Protein AF-A0A534MYQ3-F1 (afdb_monomer_lite)

Structure (mmCIF, N/CA/C/O backbone):
data_AF-A0A534MYQ3-F1
#
_entry.id   AF-A0A534MYQ3-F1
#
loop_
_atom_site.group_PDB
_atom_site.id
_atom_site.type_symbol
_atom_site.label_atom_id
_atom_site.label_alt_id
_atom_site.label_comp_id
_atom_site.label_asym_id
_atom_site.label_entity_id
_atom_site.label_seq_id
_atom_site.pdbx_PDB_ins_code
_atom_site.Cartn_x
_atom_site.Cartn_y
_atom_site.Cartn_z
_atom_site.occupancy
_atom_site.B_iso_or_equiv
_atom_site.auth_seq_id
_atom_site.auth_comp_id
_atom_site.auth_asym_id
_atom_site.auth_atom_id
_atom_site.pdbx_PDB_model_num
ATOM 1 N N . MET A 1 1 ? -8.868 -5.195 -13.206 1.00 48.00 1 MET A N 1
ATOM 2 C CA . MET A 1 1 ? -7.742 -4.799 -12.339 1.00 48.00 1 MET A CA 1
ATOM 3 C C . MET A 1 1 ? -6.526 -5.542 -12.845 1.00 48.00 1 MET A C 1
ATOM 5 O O . MET A 1 1 ? -6.380 -6.721 -12.553 1.00 48.00 1 MET A O 1
ATOM 9 N N . ASP A 1 2 ? -5.719 -4.898 -13.680 1.00 42.00 2 ASP A N 1
ATOM 10 C 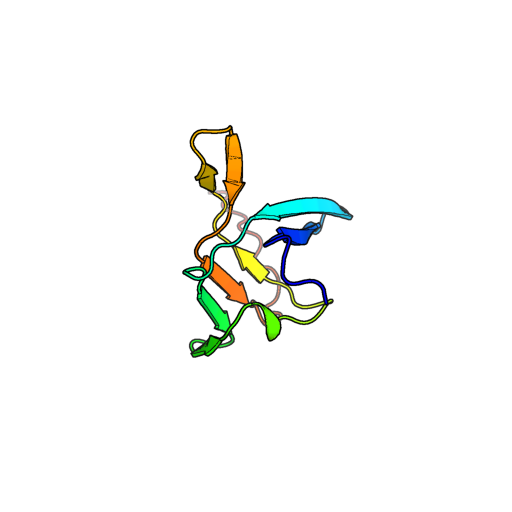CA . ASP A 1 2 ? -4.464 -5.470 -14.156 1.00 42.00 2 ASP A CA 1
ATOM 11 C C . ASP A 1 2 ? -3.456 -5.468 -13.006 1.00 42.00 2 ASP A C 1
ATOM 13 O O . ASP A 1 2 ? -2.760 -4.494 -12.759 1.00 42.00 2 ASP A O 1
ATOM 17 N N . THR A 1 3 ? -3.374 -6.580 -12.278 1.00 49.09 3 THR A N 1
ATOM 18 C CA . THR A 1 3 ? -2.383 -6.829 -11.214 1.00 49.09 3 THR A CA 1
ATOM 19 C C . THR A 1 3 ? -0.966 -7.082 -11.759 1.00 49.09 3 THR A C 1
ATOM 21 O O . THR A 1 3 ? -0.117 -7.628 -11.053 1.00 49.09 3 THR A O 1
ATOM 24 N N . ARG A 1 4 ? -0.710 -6.750 -13.034 1.00 52.44 4 ARG A N 1
ATOM 25 C CA . ARG A 1 4 ? 0.575 -6.968 -13.722 1.00 52.44 4 ARG A CA 1
ATOM 26 C C . ARG A 1 4 ? 1.582 -5.866 -13.413 1.00 52.44 4 ARG A C 1
ATOM 28 O O . ARG A 1 4 ? 2.742 -6.178 -13.157 1.00 52.44 4 ARG A O 1
ATOM 35 N N . ASP A 1 5 ? 1.119 -4.625 -13.329 1.00 59.91 5 ASP A N 1
ATOM 36 C CA . ASP A 1 5 ? 1.880 -3.537 -12.730 1.00 59.91 5 ASP A CA 1
ATOM 37 C C . ASP A 1 5 ? 1.589 -3.567 -11.237 1.00 59.91 5 ASP A C 1
ATOM 39 O O . ASP A 1 5 ? 0.508 -3.188 -10.789 1.00 59.91 5 ASP A O 1
ATOM 43 N N . ARG A 1 6 ? 2.521 -4.100 -10.444 1.00 77.19 6 ARG A N 1
ATOM 44 C CA . ARG A 1 6 ? 2.423 -4.145 -8.977 1.00 77.19 6 ARG A CA 1
ATOM 45 C C . ARG A 1 6 ? 2.610 -2.741 -8.398 1.00 77.19 6 ARG A C 1
ATOM 47 O O . ARG A 1 6 ? 3.546 -2.479 -7.652 1.00 77.19 6 ARG A O 1
ATOM 54 N N . GLN A 1 7 ? 1.741 -1.826 -8.799 1.00 82.56 7 GLN A N 1
ATOM 55 C CA . GLN A 1 7 ? 1.781 -0.411 -8.497 1.00 82.56 7 GLN A CA 1
ATOM 56 C C . GLN A 1 7 ? 0.504 -0.021 -7.761 1.00 82.56 7 GLN A C 1
ATOM 58 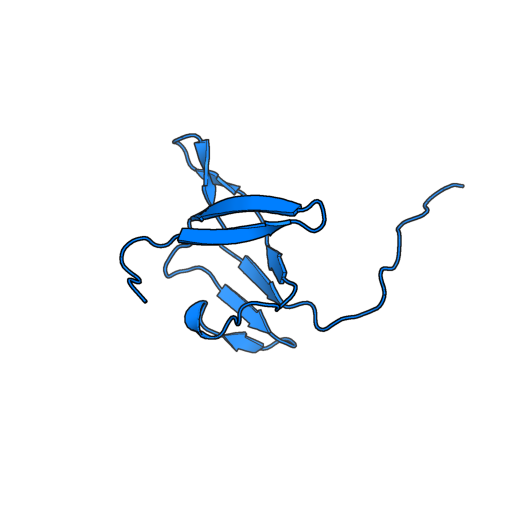O O . GLN A 1 7 ? -0.606 -0.413 -8.119 1.00 82.56 7 GLN A O 1
ATOM 63 N N . LEU A 1 8 ? 0.678 0.761 -6.707 1.00 78.44 8 LEU A N 1
ATOM 64 C CA . LEU A 1 8 ? -0.379 1.403 -5.953 1.00 78.44 8 LEU A CA 1
ATOM 65 C C . LEU A 1 8 ? -0.399 2.877 -6.325 1.00 78.44 8 LEU A C 1
ATOM 67 O O . LEU A 1 8 ? 0.583 3.596 -6.128 1.00 78.44 8 LEU A O 1
ATOM 71 N N . TYR A 1 9 ? -1.540 3.318 -6.842 1.00 83.31 9 TYR A N 1
ATOM 72 C CA . TYR A 1 9 ? -1.817 4.724 -7.087 1.00 83.31 9 TYR A CA 1
ATOM 73 C C . TYR A 1 9 ? -2.436 5.312 -5.832 1.00 83.31 9 TYR A C 1
ATOM 75 O O . TYR A 1 9 ? -3.551 4.969 -5.438 1.00 83.31 9 TYR A O 1
ATOM 83 N N . LEU A 1 10 ? -1.689 6.194 -5.195 1.00 80.06 10 LEU A N 1
ATOM 84 C CA . LEU A 1 10 ? -2.047 6.793 -3.927 1.00 80.06 10 LEU A CA 1
ATOM 85 C C . LEU A 1 10 ? -2.290 8.271 -4.126 1.00 80.06 10 LEU A C 1
ATOM 87 O O . LEU A 1 10 ? -1.663 8.926 -4.959 1.00 80.06 10 LEU A O 1
ATOM 91 N N . ARG A 1 11 ? -3.193 8.800 -3.313 1.00 81.69 11 ARG A N 1
ATOM 92 C CA . ARG A 1 11 ? -3.397 10.232 -3.186 1.00 81.69 11 ARG A CA 1
ATOM 93 C C . ARG A 1 11 ? -3.039 10.628 -1.765 1.00 81.69 11 ARG A C 1
ATOM 95 O O . ARG A 1 11 ? -3.629 10.104 -0.822 1.00 81.69 11 ARG A O 1
ATOM 102 N N . THR A 1 12 ? -2.060 11.511 -1.617 1.00 77.19 12 THR A N 1
ATOM 103 C CA . THR A 1 12 ? -1.682 12.049 -0.310 1.00 77.19 12 THR A CA 1
ATOM 104 C C . THR A 1 12 ? -2.776 12.985 0.198 1.00 77.19 12 THR A C 1
ATOM 106 O O . THR A 1 12 ? -3.638 13.443 -0.560 1.00 77.19 12 THR A O 1
ATOM 109 N N . SER A 1 13 ? -2.752 13.286 1.497 1.00 69.06 13 SER A N 1
ATOM 110 C CA . SER A 1 13 ? -3.698 14.241 2.086 1.00 69.06 13 SER A CA 1
ATOM 111 C C . SER A 1 13 ? -3.550 15.653 1.505 1.00 69.06 13 SER A C 1
ATOM 113 O O . SER A 1 13 ? -4.511 16.414 1.536 1.00 69.06 13 SER A O 1
ATOM 115 N N . GLU A 1 14 ? -2.378 15.985 0.958 1.00 76.19 14 GLU A N 1
ATOM 116 C CA . GLU A 1 14 ? -2.091 17.250 0.265 1.00 76.19 14 GLU A CA 1
ATOM 117 C C . GLU A 1 14 ? -2.618 17.263 -1.180 1.00 76.19 14 GLU A C 1
ATOM 119 O O . GLU A 1 14 ? -2.566 18.275 -1.870 1.00 76.19 14 GLU A O 1
ATOM 124 N N . GLY A 1 15 ? -3.187 16.146 -1.645 1.00 78.12 15 GLY A N 1
ATOM 125 C CA . GLY A 1 15 ? -3.778 16.015 -2.972 1.00 78.12 15 GLY A CA 1
ATOM 126 C C . GLY A 1 15 ? -2.805 15.545 -4.052 1.00 78.12 15 GLY A C 1
ATOM 127 O O . GLY A 1 15 ? -3.252 15.303 -5.176 1.00 78.12 15 GLY A O 1
ATOM 128 N N . GLU A 1 16 ? -1.529 15.349 -3.717 1.00 82.00 16 GLU A N 1
ATOM 129 C CA . GLU A 1 16 ? -0.521 14.825 -4.633 1.00 82.00 16 GLU A CA 1
ATOM 130 C C . GLU A 1 16 ? -0.783 13.356 -4.964 1.00 82.00 16 GLU A C 1
ATOM 132 O O . GLU A 1 16 ? -1.194 12.560 -4.115 1.00 82.00 16 GLU A O 1
ATOM 137 N N . ARG A 1 17 ? -0.543 12.982 -6.223 1.00 84.69 17 ARG A N 1
ATOM 138 C CA . ARG A 1 17 ? -0.649 11.593 -6.675 1.00 84.69 17 ARG A CA 1
ATOM 139 C C . ARG A 1 17 ? 0.727 10.956 -6.609 1.00 84.69 17 ARG A C 1
ATOM 141 O O . ARG A 1 17 ? 1.656 11.446 -7.243 1.00 84.69 17 ARG A O 1
ATOM 148 N N . LYS A 1 18 ? 0.840 9.851 -5.883 1.00 83.12 18 LYS A N 1
ATOM 149 C CA . LYS A 1 18 ? 2.080 9.094 -5.743 1.00 83.12 18 LYS A CA 1
ATOM 150 C C . LYS A 1 18 ? 1.882 7.674 -6.246 1.00 83.12 18 LYS A C 1
ATOM 152 O O . LYS A 1 18 ? 0.860 7.055 -5.961 1.00 83.12 18 LYS A O 1
ATOM 157 N N . VAL A 1 19 ? 2.856 7.169 -6.994 1.00 84.50 19 VAL A N 1
ATOM 158 C CA . VAL A 1 19 ? 2.875 5.777 -7.451 1.00 84.50 19 VAL A CA 1
ATOM 159 C C . VAL A 1 19 ? 3.928 5.040 -6.646 1.00 84.50 19 VAL A C 1
ATOM 161 O O . VAL A 1 19 ? 5.075 5.475 -6.585 1.00 84.50 19 VAL A O 1
ATOM 164 N N . VAL A 1 20 ? 3.523 3.956 -5.996 1.00 85.06 20 VAL A N 1
ATOM 165 C CA . VAL A 1 20 ? 4.398 3.152 -5.141 1.00 85.06 20 VAL A CA 1
ATOM 166 C C . VAL A 1 20 ? 4.328 1.713 -5.601 1.00 85.06 20 VAL A C 1
ATOM 168 O O . VAL A 1 20 ? 3.241 1.170 -5.779 1.00 85.06 20 VAL A O 1
ATOM 171 N N . SER A 1 21 ? 5.480 1.081 -5.778 1.00 86.75 21 SER A N 1
ATOM 172 C CA . SER A 1 21 ? 5.515 -0.333 -6.133 1.00 86.75 21 SER A CA 1
ATOM 173 C C . SER A 1 21 ? 5.281 -1.203 -4.896 1.00 86.75 21 SER A C 1
ATOM 175 O O . SER A 1 21 ? 5.789 -0.919 -3.813 1.00 86.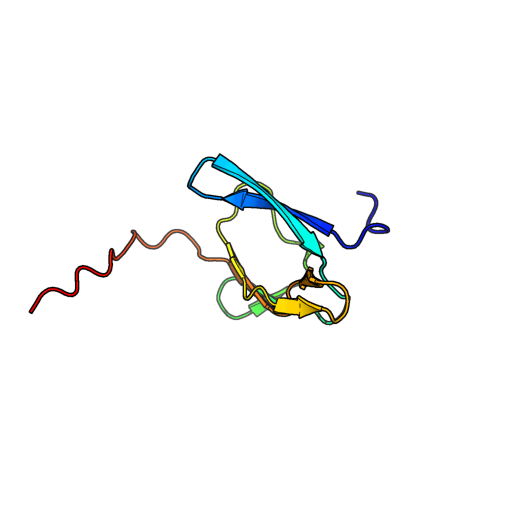75 21 SER A O 1
ATOM 177 N N . TYR A 1 22 ? 4.526 -2.283 -5.033 1.00 83.19 22 TYR A N 1
ATOM 178 C CA . TYR A 1 22 ? 4.395 -3.304 -3.998 1.00 83.19 22 TYR A CA 1
ATOM 179 C C . TYR A 1 22 ? 4.911 -4.643 -4.518 1.00 83.19 22 TYR A C 1
ATOM 181 O O . TYR A 1 22 ? 5.046 -4.882 -5.718 1.00 83.19 22 TYR A O 1
ATOM 189 N N . THR A 1 23 ? 5.242 -5.535 -3.600 1.00 77.75 23 THR A N 1
ATOM 190 C CA . THR A 1 23 ? 5.712 -6.882 -3.916 1.00 77.75 23 THR A CA 1
ATOM 191 C C . THR A 1 23 ? 4.670 -7.905 -3.460 1.00 77.75 23 THR A C 1
ATOM 193 O O . THR A 1 23 ? 3.802 -7.584 -2.652 1.00 77.75 23 THR A O 1
ATOM 196 N N . PRO A 1 24 ? 4.734 -9.165 -3.920 1.00 75.38 24 PRO A N 1
ATOM 197 C CA . PRO A 1 24 ? 3.889 -10.231 -3.379 1.00 75.38 24 PRO A CA 1
ATOM 198 C C . PRO A 1 24 ? 4.132 -10.493 -1.885 1.00 75.38 24 PRO A C 1
ATOM 200 O O . PRO A 1 24 ? 3.296 -11.104 -1.234 1.00 75.38 24 PRO A O 1
ATOM 203 N N . ALA A 1 25 ? 5.274 -10.046 -1.353 1.00 80.06 25 ALA A N 1
ATOM 204 C CA . ALA A 1 25 ? 5.590 -10.105 0.069 1.00 80.06 25 ALA A CA 1
ATOM 205 C C . ALA A 1 25 ? 4.991 -8.932 0.864 1.00 80.06 25 ALA A C 1
ATOM 207 O O . ALA A 1 25 ? 5.093 -8.928 2.090 1.00 80.06 25 ALA A O 1
ATOM 208 N N . THR A 1 26 ? 4.384 -7.944 0.194 1.00 83.81 26 THR A N 1
ATOM 209 C CA . THR A 1 26 ? 3.776 -6.792 0.858 1.00 83.81 26 THR A CA 1
ATOM 210 C C . THR A 1 26 ? 2.577 -7.237 1.682 1.00 83.81 26 THR A C 1
ATOM 212 O O . THR A 1 26 ? 1.625 -7.817 1.158 1.00 83.81 26 THR A O 1
ATOM 215 N N . ARG A 1 27 ? 2.614 -6.930 2.977 1.00 85.44 27 ARG A N 1
ATOM 216 C CA . ARG A 1 27 ? 1.561 -7.282 3.931 1.00 85.44 27 ARG A CA 1
ATOM 217 C C . ARG A 1 27 ? 0.674 -6.076 4.177 1.00 85.44 27 ARG A C 1
ATOM 219 O O . ARG A 1 27 ? 1.175 -4.991 4.479 1.00 85.44 27 ARG A O 1
ATOM 226 N N . VAL A 1 28 ? -0.640 -6.258 4.076 1.00 87.31 28 VAL A N 1
ATOM 227 C CA . VAL A 1 28 ? -1.606 -5.237 4.492 1.00 87.31 28 VAL A CA 1
ATOM 228 C C . VAL A 1 28 ? -2.187 -5.638 5.831 1.00 87.31 28 VAL A C 1
ATOM 230 O O . VAL A 1 28 ? -2.711 -6.731 5.963 1.00 87.31 28 VAL A O 1
ATOM 233 N N . ILE A 1 29 ? -2.115 -4.768 6.828 1.00 88.69 29 ILE A N 1
ATOM 234 C CA . ILE A 1 29 ? -2.706 -4.993 8.143 1.00 88.69 29 ILE A CA 1
ATOM 235 C C . ILE A 1 29 ? -3.944 -4.109 8.268 1.00 88.69 29 ILE A C 1
ATOM 237 O O . ILE A 1 29 ? -3.837 -2.881 8.287 1.00 88.69 29 ILE A O 1
ATOM 241 N N . ILE A 1 30 ? -5.112 -4.733 8.388 1.00 86.88 30 ILE A N 1
ATOM 242 C CA . ILE A 1 30 ? -6.407 -4.077 8.591 1.00 86.88 30 ILE A CA 1
ATOM 243 C C . ILE A 1 30 ? -6.930 -4.508 9.959 1.00 86.88 30 ILE A C 1
ATOM 245 O O . ILE A 1 30 ? -7.133 -5.695 10.199 1.00 86.88 30 ILE A O 1
ATOM 249 N N . GLU A 1 31 ? -7.097 -3.558 10.884 1.00 83.44 31 GLU A N 1
ATOM 250 C CA . GLU A 1 31 ? -7.583 -3.830 12.253 1.00 83.44 31 GLU A CA 1
ATOM 251 C C . GLU A 1 31 ? -6.811 -4.972 12.960 1.00 83.44 31 GLU A C 1
ATOM 253 O O . GLU A 1 31 ? -7.379 -5.790 13.677 1.00 83.44 31 GLU A O 1
ATOM 258 N N . GLY A 1 32 ? -5.493 -5.045 12.729 1.00 84.19 32 GLY A N 1
ATOM 259 C CA . GLY A 1 32 ? -4.611 -6.057 13.326 1.00 84.19 32 GLY A CA 1
ATOM 260 C C . GLY A 1 32 ? -4.606 -7.420 12.627 1.00 84.19 32 GLY A C 1
ATOM 261 O O . GLY A 1 32 ? -3.936 -8.333 13.098 1.00 84.19 32 GLY A O 1
ATOM 262 N N . ARG A 1 33 ? -5.314 -7.571 11.504 1.00 87.06 33 ARG A N 1
ATOM 263 C CA . ARG A 1 33 ? -5.330 -8.795 10.692 1.00 87.06 33 ARG A CA 1
ATOM 264 C C . ARG A 1 33 ? -4.633 -8.568 9.357 1.00 87.06 33 ARG A C 1
ATOM 266 O O . ARG A 1 33 ? -4.761 -7.494 8.778 1.00 87.06 33 ARG A O 1
ATOM 273 N N . GLU A 1 34 ? -3.896 -9.567 8.880 1.00 87.56 34 GLU A N 1
ATOM 274 C CA . GLU A 1 34 ? -3.231 -9.512 7.576 1.00 87.56 34 GLU A CA 1
ATOM 275 C C . GLU A 1 34 ? -4.218 -9.813 6.439 1.00 87.56 34 GLU A C 1
ATOM 277 O O . GLU A 1 34 ? -4.948 -10.802 6.481 1.00 87.56 34 GLU A O 1
ATOM 282 N N . TYR A 1 35 ? -4.214 -8.960 5.420 1.00 85.00 35 TYR A N 1
ATOM 283 C CA . TYR A 1 35 ? -5.035 -9.037 4.219 1.00 85.00 35 TYR A CA 1
ATOM 284 C C . TYR A 1 35 ? -4.178 -8.810 2.967 1.00 85.00 35 TYR A C 1
ATOM 286 O O . TYR A 1 35 ? -3.095 -8.214 3.035 1.00 85.00 35 TYR A O 1
ATOM 294 N N . PRO A 1 36 ? -4.638 -9.283 1.798 1.00 81.94 36 PRO A N 1
ATOM 295 C CA . PRO A 1 36 ? -3.998 -8.961 0.533 1.00 81.94 36 PRO A CA 1
ATOM 296 C C . PRO A 1 36 ? -4.235 -7.495 0.143 1.00 81.94 36 PRO 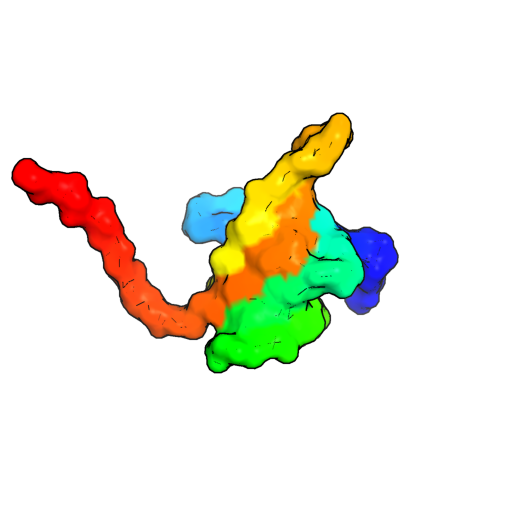A C 1
ATOM 298 O O . PRO A 1 36 ? -5.256 -6.897 0.477 1.00 81.94 36 PRO A O 1
ATOM 301 N N . VAL A 1 37 ? -3.322 -6.935 -0.659 1.00 77.88 37 VAL A N 1
ATOM 302 C CA . VAL A 1 37 ? -3.434 -5.571 -1.221 1.00 77.88 37 VAL A CA 1
ATOM 303 C C . VAL A 1 37 ? -4.733 -5.367 -2.009 1.00 77.88 37 VAL A C 1
ATOM 305 O O . VAL A 1 37 ? -5.258 -4.260 -2.048 1.00 77.88 37 VAL A O 1
ATOM 308 N N . THR A 1 38 ? -5.291 -6.432 -2.586 1.00 79.88 38 THR A N 1
ATOM 309 C CA . THR A 1 38 ? -6.563 -6.404 -3.324 1.00 79.88 38 THR A CA 1
ATOM 310 C C . THR A 1 38 ? -7.790 -6.138 -2.453 1.00 79.88 38 THR A C 1
ATOM 312 O O . THR A 1 38 ? -8.844 -5.842 -3.005 1.00 79.88 38 THR A O 1
ATOM 315 N N . ASP A 1 39 ? -7.676 -6.256 -1.127 1.00 84.12 39 ASP A N 1
ATOM 316 C CA . ASP A 1 39 ? -8.773 -5.958 -0.197 1.00 84.12 39 ASP A CA 1
ATOM 317 C C . ASP A 1 39 ? -8.877 -4.456 0.128 1.00 84.12 39 ASP A C 1
ATOM 319 O O . ASP A 1 39 ? -9.913 -3.986 0.596 1.00 84.12 39 ASP A O 1
ATOM 323 N N . LEU A 1 40 ? -7.824 -3.681 -0.171 1.00 79.44 40 LEU A N 1
ATOM 324 C CA . LEU A 1 40 ? -7.832 -2.229 -0.018 1.00 79.44 40 LEU A CA 1
ATOM 325 C C . LEU A 1 40 ? -8.845 -1.594 -0.968 1.00 79.44 40 LEU A C 1
ATOM 327 O O . LEU A 1 40 ? -8.819 -1.826 -2.181 1.00 79.44 40 LEU A O 1
ATOM 331 N N . LYS A 1 41 ? -9.700 -0.724 -0.430 1.00 80.12 41 LYS A N 1
ATOM 332 C CA . LYS A 1 41 ? -10.691 0.006 -1.216 1.00 80.12 41 LYS A CA 1
ATOM 333 C C . LYS A 1 41 ? -10.262 1.450 -1.410 1.00 80.12 41 LYS A C 1
ATOM 335 O O . LYS A 1 41 ? -9.631 2.079 -0.561 1.00 80.12 41 LYS A O 1
ATOM 340 N N . SER A 1 42 ? -10.636 2.015 -2.555 1.00 73.50 42 SER A N 1
ATOM 341 C CA . SER A 1 42 ? -10.460 3.444 -2.796 1.00 73.50 42 SER A CA 1
ATOM 342 C C . SER A 1 42 ? -11.234 4.243 -1.745 1.00 73.50 42 SER A C 1
ATOM 344 O O . SER A 1 42 ? -12.438 4.062 -1.592 1.00 73.50 42 SER A O 1
ATOM 346 N N . GLY A 1 43 ? -10.533 5.122 -1.029 1.00 75.38 43 GLY A N 1
ATOM 347 C CA . GLY A 1 43 ? -11.082 5.877 0.100 1.00 75.38 43 GLY A CA 1
ATOM 348 C C . GLY A 1 43 ? -10.556 5.425 1.464 1.00 75.38 43 GLY A C 1
ATOM 349 O O . GLY A 1 43 ? -10.638 6.205 2.413 1.00 75.38 43 GLY A O 1
ATOM 350 N N . ASP A 1 44 ? -9.949 4.237 1.562 1.00 79.00 44 ASP A N 1
ATOM 351 C CA . ASP A 1 44 ? -9.261 3.818 2.782 1.00 79.00 44 ASP A CA 1
ATOM 352 C C . ASP A 1 44 ? -8.033 4.697 3.042 1.00 79.00 4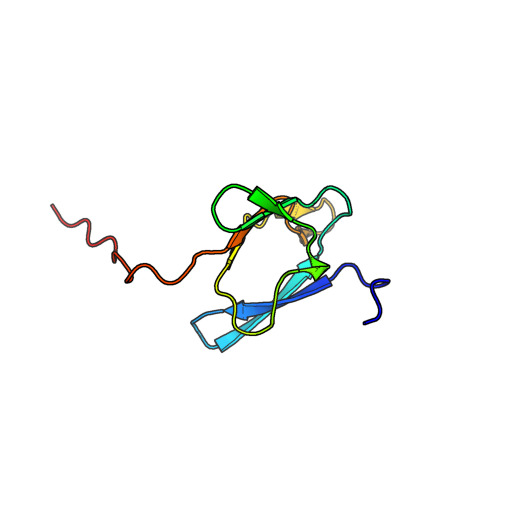4 ASP A C 1
ATOM 354 O O . ASP A 1 44 ? -7.201 4.937 2.161 1.00 79.00 44 ASP A O 1
ATOM 358 N N . ARG A 1 45 ? -7.895 5.171 4.285 1.00 80.19 45 ARG A N 1
ATOM 359 C CA . ARG A 1 45 ? -6.670 5.834 4.736 1.00 80.19 45 ARG A CA 1
ATOM 360 C C . ARG A 1 45 ? -5.697 4.785 5.226 1.00 80.19 45 ARG A C 1
ATOM 362 O O . ARG A 1 45 ? -5.980 4.038 6.161 1.00 80.19 45 ARG A O 1
ATOM 369 N N . VAL A 1 46 ? -4.519 4.768 4.626 1.00 83.06 46 VAL A N 1
ATOM 370 C CA . VAL A 1 46 ? -3.471 3.811 4.958 1.00 83.06 46 VAL A CA 1
ATOM 371 C C . VAL A 1 46 ? -2.183 4.535 5.316 1.00 83.06 46 VAL A C 1
ATOM 373 O O . VAL A 1 46 ? -1.898 5.617 4.810 1.00 83.06 46 VAL A O 1
ATOM 376 N N . VAL A 1 47 ? -1.406 3.928 6.201 1.00 85.44 47 VAL A N 1
ATOM 377 C CA . VAL A 1 47 ? -0.029 4.305 6.503 1.00 85.44 47 VAL A CA 1
ATOM 378 C C . VAL A 1 47 ? 0.845 3.193 5.972 1.00 85.44 47 VAL A C 1
ATOM 380 O O . VAL A 1 47 ? 0.606 2.023 6.253 1.00 85.44 47 VAL A O 1
ATOM 383 N N . MET A 1 48 ? 1.852 3.555 5.201 1.00 85.38 48 MET A N 1
ATOM 384 C CA . MET A 1 48 ? 2.745 2.595 4.581 1.00 85.38 48 MET A CA 1
ATOM 385 C C . MET A 1 48 ? 4.180 3.048 4.745 1.00 85.38 48 MET A C 1
ATOM 387 O O . MET A 1 48 ? 4.460 4.249 4.763 1.00 85.38 48 MET A O 1
ATOM 391 N N . GLN A 1 49 ? 5.075 2.080 4.893 1.00 84.50 49 GLN A N 1
ATOM 392 C CA . GLN A 1 49 ? 6.495 2.369 4.965 1.00 84.50 49 GLN A CA 1
ATOM 393 C C . GLN A 1 49 ? 7.051 2.386 3.546 1.00 84.50 49 GLN A C 1
ATOM 395 O O . GLN A 1 49 ? 6.994 1.375 2.845 1.00 84.50 49 GLN A O 1
ATOM 400 N N . LEU A 1 50 ? 7.505 3.559 3.105 1.00 85.50 50 LEU A N 1
ATOM 401 C CA . LEU A 1 50 ? 8.135 3.732 1.803 1.00 85.50 50 LEU A CA 1
ATOM 402 C C . LEU A 1 50 ? 9.632 3.503 1.931 1.00 85.50 50 LEU A C 1
ATOM 404 O O . LEU A 1 50 ? 10.299 4.127 2.754 1.00 85.50 50 LEU A O 1
ATOM 408 N N . HIS A 1 51 ? 10.144 2.654 1.060 1.00 86.69 51 HIS A N 1
ATOM 409 C CA . HIS A 1 51 ? 11.556 2.372 0.890 1.00 86.69 51 HIS A CA 1
ATOM 410 C C . HIS A 1 51 ? 11.951 2.691 -0.541 1.00 86.69 51 HIS A C 1
ATOM 412 O O . HIS A 1 51 ? 11.105 2.731 -1.432 1.00 86.69 51 HIS A O 1
ATOM 418 N N . LYS A 1 52 ? 13.241 2.910 -0.769 1.00 87.31 52 LYS A N 1
ATOM 419 C CA . LYS A 1 52 ? 13.784 3.070 -2.116 1.00 87.31 52 LYS A CA 1
ATOM 420 C C . LYS A 1 52 ? 14.523 1.808 -2.506 1.00 87.31 52 LYS A C 1
ATOM 422 O O . LYS A 1 52 ? 15.351 1.319 -1.741 1.00 87.31 52 LYS A O 1
ATOM 427 N N . ASP A 1 53 ? 14.208 1.271 -3.676 1.00 82.25 53 ASP A N 1
ATOM 428 C CA . ASP A 1 53 ? 14.966 0.154 -4.229 1.00 82.25 53 ASP A CA 1
ATOM 429 C C . ASP A 1 53 ? 16.347 0.627 -4.728 1.00 82.25 53 ASP A C 1
ATOM 431 O O . ASP A 1 53 ? 16.652 1.823 -4.772 1.00 82.25 53 ASP A O 1
ATOM 435 N N . SER A 1 54 ? 17.194 -0.311 -5.161 1.00 82.31 54 SER A N 1
ATOM 436 C CA . SER A 1 54 ? 18.513 0.006 -5.734 1.00 82.31 54 SER A CA 1
ATOM 437 C C . SER A 1 54 ? 18.458 0.841 -7.024 1.00 82.31 54 SER A C 1
ATOM 439 O O . SER A 1 54 ? 19.497 1.294 -7.494 1.00 82.31 54 SER A O 1
ATOM 441 N N . ARG A 1 55 ? 17.274 1.030 -7.619 1.00 83.56 55 ARG A N 1
ATOM 442 C CA . ARG A 1 55 ? 17.024 1.855 -8.810 1.00 83.56 55 ARG A CA 1
ATOM 443 C C . ARG A 1 55 ? 16.423 3.224 -8.452 1.00 83.56 55 ARG A C 1
ATOM 445 O O . ARG A 1 55 ? 16.191 4.026 -9.350 1.00 83.56 55 ARG A O 1
ATOM 452 N N . GLY A 1 56 ? 16.185 3.500 -7.167 1.00 85.31 56 GLY A N 1
ATOM 453 C CA . GLY A 1 56 ? 15.589 4.738 -6.664 1.00 85.31 56 GLY A CA 1
ATOM 454 C C . GLY A 1 56 ? 14.057 4.779 -6.685 1.00 85.31 56 GLY A C 1
ATOM 455 O O . GLY A 1 56 ? 13.487 5.819 -6.340 1.00 85.31 56 GLY A O 1
ATOM 456 N N . ASN A 1 57 ? 13.385 3.683 -7.051 1.00 84.00 57 ASN A N 1
ATOM 457 C CA . ASN A 1 57 ? 11.926 3.610 -7.072 1.00 84.00 57 ASN A CA 1
ATOM 458 C C . ASN A 1 57 ? 11.374 3.448 -5.658 1.00 84.00 57 ASN A C 1
ATOM 460 O O . ASN A 1 57 ? 11.883 2.647 -4.872 1.00 84.00 57 ASN A O 1
ATOM 464 N N . ASP A 1 58 ? 10.291 4.166 -5.364 1.00 87.19 58 ASP A N 1
ATOM 465 C CA . ASP A 1 58 ? 9.572 4.006 -4.105 1.00 87.19 58 ASP A CA 1
ATOM 466 C C . ASP A 1 58 ? 8.799 2.673 -4.109 1.00 87.19 58 ASP A C 1
ATOM 468 O O . ASP A 1 58 ? 7.965 2.419 -4.987 1.00 87.19 58 ASP A O 1
ATOM 472 N N . TYR A 1 59 ? 9.051 1.834 -3.106 1.00 87.62 59 TYR A N 1
ATOM 473 C CA . TYR A 1 59 ? 8.323 0.594 -2.862 1.00 87.62 59 TYR A CA 1
ATOM 474 C C . TYR A 1 59 ? 7.864 0.479 -1.408 1.00 87.62 59 TYR A C 1
ATOM 476 O O . TYR A 1 59 ? 8.369 1.167 -0.525 1.00 87.62 59 TYR A O 1
ATOM 484 N N . THR A 1 60 ? 6.892 -0.394 -1.149 1.00 87.38 60 THR A N 1
ATOM 485 C CA . THR A 1 60 ? 6.422 -0.682 0.210 1.00 87.38 60 THR A CA 1
ATOM 486 C C . THR A 1 60 ? 6.277 -2.178 0.457 1.00 87.38 60 THR A C 1
ATOM 488 O O . THR A 1 60 ? 5.754 -2.918 -0.378 1.00 87.38 60 THR A O 1
ATOM 491 N N . ASP A 1 61 ? 6.735 -2.634 1.617 1.00 87.19 61 ASP A N 1
ATOM 492 C CA . ASP A 1 61 ? 6.578 -4.002 2.124 1.00 87.19 61 ASP A CA 1
ATOM 493 C C . ASP A 1 61 ? 5.481 -4.116 3.198 1.00 87.19 61 ASP A C 1
ATOM 495 O O . ASP A 1 61 ? 4.988 -5.213 3.463 1.00 87.19 61 ASP A O 1
ATOM 499 N N . LEU A 1 62 ? 5.032 -2.992 3.766 1.00 86.88 62 LEU A N 1
ATOM 500 C CA . LEU A 1 62 ? 4.041 -2.978 4.835 1.00 86.88 62 LEU A CA 1
ATOM 501 C C . LEU A 1 62 ? 3.055 -1.821 4.686 1.00 86.88 62 LEU A C 1
ATOM 503 O O . LEU A 1 62 ? 3.428 -0.646 4.714 1.00 86.88 62 LEU A O 1
ATOM 507 N N . ILE A 1 63 ? 1.773 -2.172 4.628 1.00 88.06 63 ILE A N 1
ATOM 508 C CA . ILE A 1 63 ? 0.654 -1.235 4.586 1.00 88.06 63 ILE A CA 1
ATOM 509 C C . ILE A 1 63 ? -0.216 -1.480 5.815 1.00 88.06 63 ILE A C 1
ATOM 511 O O . ILE A 1 63 ? -0.549 -2.612 6.140 1.00 88.06 63 ILE A O 1
ATOM 515 N N . ARG A 1 64 ? -0.606 -0.424 6.518 1.00 88.19 64 ARG A N 1
ATOM 516 C CA . ARG A 1 64 ? -1.490 -0.480 7.684 1.00 88.19 64 ARG A CA 1
ATOM 517 C C . ARG A 1 64 ? -2.691 0.415 7.441 1.00 88.19 64 ARG A C 1
ATOM 519 O O . ARG A 1 64 ? -2.533 1.622 7.269 1.00 88.19 64 ARG A O 1
ATOM 526 N N . VAL A 1 65 ? -3.891 -0.148 7.448 1.00 85.94 65 VAL A N 1
ATOM 527 C CA . VAL A 1 65 ? -5.119 0.637 7.298 1.00 85.94 65 VAL A CA 1
ATOM 528 C C . VAL A 1 65 ? -5.437 1.325 8.622 1.00 85.94 65 VAL A C 1
ATOM 530 O O . VAL A 1 65 ? -5.562 0.685 9.666 1.00 85.94 65 VAL A O 1
ATOM 533 N N . ARG A 1 66 ? -5.566 2.651 8.580 1.00 77.81 66 ARG A N 1
ATOM 534 C CA . ARG A 1 66 ? -6.009 3.480 9.701 1.00 77.81 66 ARG A CA 1
ATOM 535 C C . ARG A 1 66 ? -7.506 3.715 9.534 1.00 77.81 66 ARG A C 1
ATOM 537 O O . ARG A 1 66 ? -7.926 4.602 8.793 1.00 77.81 66 ARG A O 1
ATOM 544 N N . LYS A 1 67 ? -8.321 2.948 10.256 1.00 65.75 67 LYS A N 1
ATOM 545 C CA . LYS A 1 67 ? -9.744 3.256 10.424 1.00 65.75 67 LYS A CA 1
ATOM 546 C C . LYS A 1 67 ? -9.828 4.532 11.252 1.00 65.75 67 LYS A C 1
ATOM 548 O O . LYS A 1 67 ? -9.462 4.504 12.419 1.00 65.75 67 LYS A O 1
ATOM 553 N N . ASN A 1 68 ? -10.170 5.637 10.589 1.00 53.22 68 ASN A N 1
ATOM 554 C CA . ASN A 1 68 ? -10.359 6.992 11.118 1.00 53.22 68 ASN A CA 1
ATOM 555 C C . ASN A 1 68 ? -10.334 7.076 12.663 1.00 53.22 68 ASN A C 1
ATOM 557 O O . ASN A 1 68 ? -11.366 7.010 13.323 1.00 53.22 68 ASN A O 1
ATOM 561 N N . MET A 1 69 ? -9.139 7.228 13.232 1.00 49.53 69 MET A N 1
ATOM 562 C CA . MET A 1 69 ? -8.970 7.841 14.545 1.00 49.53 69 MET A CA 1
ATOM 563 C C . MET A 1 69 ? -8.654 9.315 14.283 1.00 49.53 69 MET A C 1
ATOM 565 O O . MET A 1 69 ? -7.884 9.592 13.353 1.00 49.53 69 MET A O 1
ATOM 569 N N . PRO A 1 70 ? -9.272 10.259 15.017 1.00 44.28 70 PRO A N 1
ATOM 570 C CA . PRO A 1 70 ? -9.022 11.680 14.824 1.00 44.28 70 PRO A CA 1
ATOM 571 C C . PRO A 1 70 ? -7.519 11.947 14.897 1.00 44.28 70 PRO A C 1
ATOM 573 O O . PRO A 1 70 ? -6.815 11.371 15.724 1.00 44.28 70 PRO A O 1
ATOM 576 N N . GLN A 1 71 ? -7.047 12.782 13.971 1.00 44.56 71 GLN A N 1
ATOM 577 C CA . GLN A 1 71 ? -5.672 13.261 13.901 1.00 44.56 71 GLN A CA 1
ATOM 578 C C . GLN A 1 71 ? -5.228 13.734 15.288 1.00 44.56 71 GLN A C 1
ATOM 580 O O . GLN A 1 71 ? -5.615 14.814 15.726 1.00 44.56 71 GLN A O 1
ATOM 585 N N . GLN A 1 72 ? -4.404 12.946 15.976 1.00 45.09 72 GLN A N 1
ATOM 586 C CA . GLN A 1 72 ? -3.567 13.490 17.031 1.00 45.09 72 GLN A CA 1
ATOM 587 C C . GLN A 1 72 ? -2.411 14.169 16.308 1.00 45.09 72 GLN A C 1
ATOM 589 O O . GLN A 1 72 ? -1.447 13.528 15.895 1.00 45.09 72 GLN A O 1
ATOM 594 N N . GLY A 1 73 ? -2.601 15.461 16.038 1.00 46.81 73 GLY A N 1
ATOM 595 C CA . GLY A 1 73 ? -1.504 16.346 15.703 1.00 46.81 73 GLY A CA 1
ATOM 596 C C . GLY A 1 73 ? -0.496 16.273 16.839 1.00 46.81 73 GLY A C 1
ATOM 597 O O . GLY A 1 73 ? -0.810 16.599 17.983 1.00 46.81 73 GLY A O 1
ATOM 598 N N . GLU A 1 74 ? 0.698 15.799 16.517 1.00 49.69 74 GLU A N 1
ATOM 599 C CA . GLU A 1 74 ? 1.874 15.921 17.360 1.00 49.69 74 GLU A CA 1
ATOM 600 C C . GLU A 1 74 ? 2.232 17.413 17.450 1.00 49.69 74 GLU A C 1
ATOM 602 O O . GLU A 1 74 ? 3.100 17.906 16.736 1.00 49.69 74 GLU A O 1
ATOM 607 N N . THR A 1 75 ? 1.547 18.165 18.315 1.00 52.78 75 THR A N 1
ATOM 608 C CA . THR A 1 75 ? 2.116 19.399 18.863 1.00 52.78 75 THR A CA 1
ATOM 609 C C . THR A 1 75 ? 2.963 18.992 20.056 1.00 52.78 75 THR A C 1
ATOM 611 O O . THR A 1 75 ? 2.512 19.013 21.198 1.00 52.78 75 THR A O 1
ATOM 614 N N . VAL A 1 76 ? 4.203 18.600 19.776 1.00 60.34 76 VAL A N 1
ATOM 615 C CA . VAL A 1 76 ? 5.280 18.700 20.758 1.00 60.34 76 VAL A CA 1
ATOM 616 C C . VAL A 1 76 ? 5.795 20.1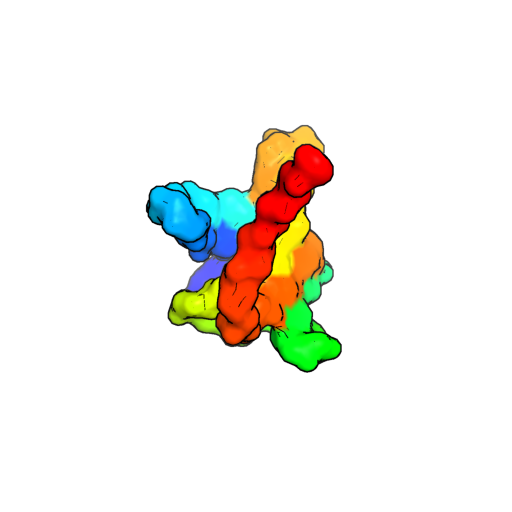33 20.712 1.00 60.34 76 VAL A C 1
ATOM 618 O O . VAL A 1 76 ? 6.507 20.524 19.788 1.00 60.34 76 VAL A O 1
ATOM 621 N N . ARG A 1 77 ? 5.384 20.951 21.679 1.00 60.22 77 ARG A N 1
ATOM 622 C CA . ARG A 1 77 ? 6.137 22.142 22.076 1.00 60.22 77 ARG A CA 1
ATOM 623 C C . ARG A 1 77 ? 6.133 22.208 23.597 1.00 60.22 77 ARG A C 1
ATOM 625 O O . ARG A 1 77 ? 5.081 22.399 24.201 1.00 60.22 77 ARG A O 1
ATOM 632 N N . GLU A 1 78 ? 7.315 21.920 24.128 1.00 65.69 78 GLU A N 1
ATOM 633 C CA . GLU A 1 78 ? 7.772 22.119 25.508 1.00 65.69 78 GLU A CA 1
ATOM 634 C C . GLU A 1 78 ? 7.710 23.596 25.919 1.00 65.69 78 GLU A C 1
ATOM 636 O O . GLU A 1 78 ? 7.915 24.462 25.030 1.00 65.69 78 GLU A O 1
#

Sequence (78 aa):
MDTRDRQLYLRTSEGERKVVSYTPATRVIIEGREYPVTDLKSGDRVVMQLHKDSRGNDYTDLIRVRKNMPQQGETVRE

Secondary structure (DSSP, 8-state):
--TTS-EEEEE-TTS-EEEEEEEEEEEEEETTEEE-GGG--TT--EEEEEEE-TTS-EEEEEEEE-------------

pLDDT: mean 76.13, std 13.54, range [42.0, 88.69]

Foldseek 3Di:
DPCVQQWDFDADPVRDTDIAHEDPQAWEAEPNDTDDPVVDDPPFDKDFDWDQDPVRGTYTRYIYTDPDDDDPPPPPDD

Radius of gyration: 13.94 Å; chains: 1; bounding box: 30×32×40 Å